Protein AF-A0A6G2VED4-F1 (afdb_monomer_lite)

Secondary structure (DSSP, 8-state):
-HHHHHHHHHHHHHHHHHHHHHHHHH-SSHHHHHHHHHHHHHHHHHHHHHHHHHHHHHHHHHHHHHHHHHHHHHHHHHHHHHH--

Sequence (85 aa):
MARDYDSQLLESVGVRRRRMRDALLFGTGRARR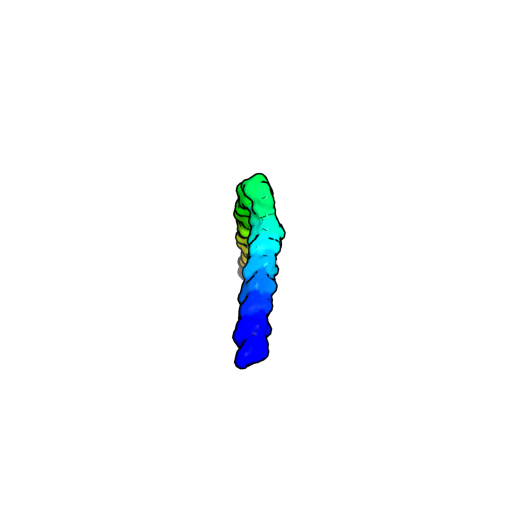TADERLGKVFAGIAITAVLCAGCVGWSFLQHTLDKQKAEQEKQQRQYQQYNR

Radius of gyration: 31.63 Å; chains: 1; bounding box: 50×41×84 Å

Foldseek 3Di:
DVVVVVVVVCVVVVVVVVVVVCCVQQNDPPSNVVNVVVVVVVVVVVVVVVVVVVVVVVVVVVVVVVVVVVVVVVVVVVVVVVVVD

pLDDT: mean 79.05, std 10.4, range [56.0, 96.12]

Structure (mmCIF, N/CA/C/O backbone):
data_AF-A0A6G2VED4-F1
#
_entry.id   AF-A0A6G2VED4-F1
#
loop_
_atom_site.group_PDB
_atom_site.id
_atom_site.type_symbol
_atom_site.label_atom_id
_atom_site.label_alt_id
_atom_site.label_comp_id
_atom_site.label_asym_id
_atom_site.label_entity_id
_atom_site.label_seq_id
_atom_site.pdbx_PDB_ins_code
_atom_site.Cartn_x
_atom_site.Cartn_y
_atom_site.Cartn_z
_atom_site.occupancy
_atom_site.B_iso_or_equiv
_atom_site.auth_seq_id
_atom_site.auth_comp_id
_atom_site.auth_asym_id
_atom_site.auth_atom_id
_atom_site.pdbx_PDB_model_num
ATOM 1 N N . MET A 1 1 ? 15.074 -34.419 -37.301 1.00 57.31 1 MET A N 1
ATOM 2 C CA . MET A 1 1 ? 15.324 -33.222 -38.131 1.00 57.31 1 MET A CA 1
ATOM 3 C C . MET A 1 1 ? 14.175 -32.209 -38.132 1.00 57.31 1 MET A C 1
ATOM 5 O O . MET A 1 1 ? 14.464 -31.036 -37.976 1.00 57.31 1 MET A O 1
ATOM 9 N N . ALA A 1 2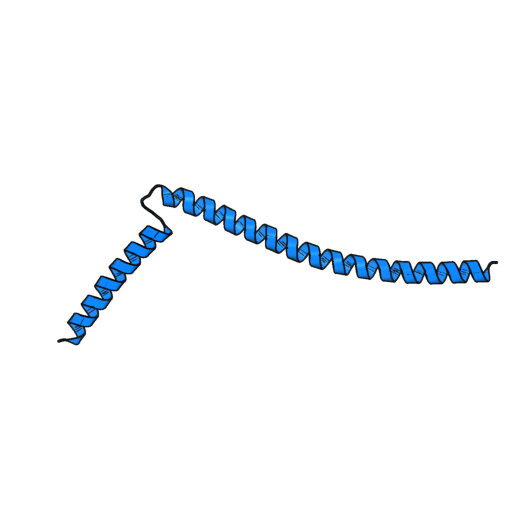 ? 12.891 -32.593 -38.244 1.00 61.81 2 ALA A N 1
ATOM 10 C CA . ALA A 1 2 ? 11.775 -31.623 -38.188 1.00 61.81 2 ALA A CA 1
ATOM 11 C C . ALA A 1 2 ? 11.532 -30.999 -36.790 1.00 61.81 2 ALA A C 1
ATOM 13 O O . ALA A 1 2 ? 11.123 -29.846 -36.691 1.00 61.81 2 ALA A O 1
ATOM 14 N N . ARG A 1 3 ? 11.835 -31.729 -35.703 1.00 67.44 3 ARG A N 1
ATOM 15 C CA . ARG A 1 3 ? 11.717 -31.224 -34.317 1.00 67.44 3 ARG A CA 1
ATOM 16 C C . ARG A 1 3 ? 12.658 -30.059 -34.013 1.00 67.44 3 ARG A C 1
ATOM 18 O O . ARG A 1 3 ? 12.270 -29.149 -33.290 1.00 67.44 3 ARG A O 1
ATOM 25 N N . ASP A 1 4 ? 13.868 -30.071 -34.561 1.00 71.50 4 ASP A N 1
ATOM 26 C CA . ASP A 1 4 ? 14.869 -29.025 -34.317 1.00 71.50 4 ASP A CA 1
ATOM 27 C C . ASP A 1 4 ? 14.494 -27.703 -35.002 1.00 71.50 4 ASP A C 1
ATOM 29 O O . ASP A 1 4 ? 14.818 -26.625 -34.508 1.00 71.50 4 ASP A O 1
ATOM 33 N N . TYR A 1 5 ? 13.756 -27.785 -36.114 1.00 71.19 5 TYR A N 1
ATOM 34 C CA . TYR A 1 5 ? 13.200 -26.628 -36.817 1.00 71.19 5 TYR A CA 1
ATOM 35 C C . TYR A 1 5 ? 12.060 -25.973 -36.032 1.00 71.19 5 TYR A C 1
ATOM 37 O O . TYR A 1 5 ? 12.037 -24.753 -35.883 1.00 71.19 5 TYR A O 1
ATOM 45 N N . ASP A 1 6 ? 11.149 -26.779 -35.484 1.00 80.75 6 ASP A N 1
ATOM 46 C CA . ASP A 1 6 ? 10.043 -26.282 -34.659 1.00 80.75 6 ASP A CA 1
ATOM 47 C C . ASP A 1 6 ? 10.552 -25.702 -33.328 1.00 80.75 6 ASP A C 1
ATOM 49 O O . ASP A 1 6 ? 10.104 -24.654 -32.871 1.00 80.75 6 ASP A O 1
ATOM 53 N N . SER A 1 7 ? 11.596 -26.308 -32.759 1.00 79.44 7 SER A N 1
ATOM 54 C CA . SER A 1 7 ? 12.263 -25.801 -31.551 1.00 79.44 7 SER A CA 1
ATOM 55 C C . SER A 1 7 ? 12.928 -24.437 -31.789 1.00 79.44 7 SER A C 1
ATOM 57 O O . SER A 1 7 ? 12.789 -23.533 -30.966 1.00 79.44 7 SER A O 1
ATOM 59 N N . GLN A 1 8 ? 13.585 -24.246 -32.941 1.00 74.31 8 GLN A N 1
ATOM 60 C CA . GLN A 1 8 ? 14.158 -22.951 -33.340 1.00 74.31 8 GLN A CA 1
ATOM 61 C C . GLN A 1 8 ? 13.082 -21.894 -33.640 1.00 74.31 8 GLN A C 1
ATOM 63 O O . GLN A 1 8 ? 13.244 -20.714 -33.310 1.00 74.31 8 GLN A O 1
ATOM 68 N N . LEU A 1 9 ? 11.953 -22.302 -34.226 1.00 79.44 9 LEU A N 1
ATOM 69 C CA . LEU A 1 9 ? 10.790 -21.435 -34.411 1.00 79.44 9 LEU A CA 1
ATOM 70 C C . LEU A 1 9 ? 10.222 -20.987 -33.061 1.00 79.44 9 LEU A C 1
ATOM 72 O O . LEU A 1 9 ? 10.042 -19.790 -32.844 1.00 79.44 9 LEU A O 1
ATOM 76 N N . LEU A 1 10 ? 10.025 -21.904 -32.118 1.00 83.00 10 LEU A N 1
ATOM 77 C CA . LEU A 1 10 ? 9.500 -21.579 -30.792 1.00 83.00 10 LEU A CA 1
ATOM 78 C C . LEU A 1 10 ? 10.443 -20.668 -29.991 1.00 83.00 10 LEU A C 1
ATOM 80 O O . LEU A 1 10 ? 9.972 -19.706 -29.376 1.00 83.00 10 LEU A O 1
ATOM 84 N N . GLU A 1 11 ? 11.760 -20.890 -30.051 1.00 79.12 11 GLU A N 1
ATOM 85 C CA . GLU A 1 11 ? 12.739 -19.986 -29.432 1.00 79.12 11 GLU A CA 1
ATOM 86 C C . GLU A 1 11 ? 12.692 -18.580 -30.047 1.00 79.12 11 GLU A C 1
ATOM 88 O O . GLU A 1 11 ? 12.594 -17.581 -29.328 1.00 79.12 11 GLU A O 1
ATOM 93 N N . SER A 1 12 ? 12.696 -18.475 -31.379 1.00 81.00 12 SER A N 1
ATOM 94 C CA . SER A 1 12 ? 12.724 -17.176 -32.064 1.00 81.00 12 SER A CA 1
ATOM 9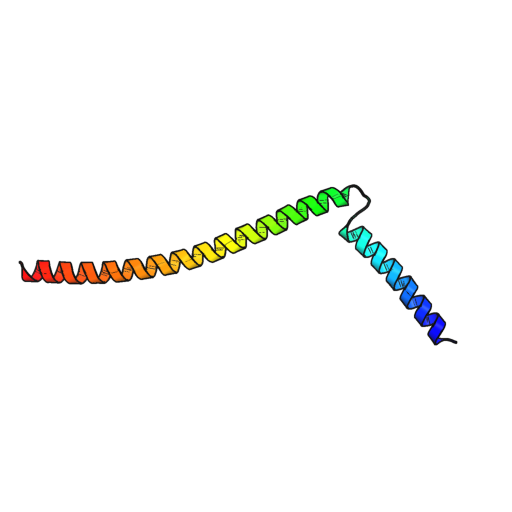5 C C . SER A 1 12 ? 11.450 -16.349 -31.825 1.00 81.00 12 SER A C 1
ATOM 97 O O . SER A 1 12 ? 11.520 -15.138 -31.566 1.00 81.00 12 SER A O 1
ATOM 99 N N . VAL A 1 13 ? 10.276 -16.994 -31.831 1.00 83.94 13 VAL A N 1
ATOM 100 C CA . VAL A 1 13 ? 8.988 -16.346 -31.545 1.00 83.94 13 VAL A CA 1
ATOM 101 C C . VAL A 1 13 ? 8.911 -15.963 -30.067 1.00 83.94 13 VAL A C 1
ATOM 103 O O . VAL A 1 13 ? 8.452 -14.863 -29.745 1.00 83.94 13 VAL A O 1
ATOM 106 N N . GLY A 1 14 ? 9.422 -16.814 -29.171 1.00 83.69 14 GLY A N 1
ATOM 107 C CA . GLY A 1 14 ? 9.536 -16.538 -27.741 1.00 83.69 14 GLY A CA 1
ATOM 108 C C . GLY A 1 14 ? 10.345 -15.272 -27.455 1.00 83.69 14 GLY A C 1
ATOM 109 O O . GLY A 1 14 ? 9.874 -14.386 -26.736 1.00 83.69 14 GLY A O 1
ATOM 110 N N . VAL A 1 15 ? 11.509 -15.120 -28.092 1.00 82.00 15 VAL A N 1
ATOM 111 C CA . VAL A 1 15 ? 12.366 -13.929 -27.958 1.00 82.00 15 VAL A CA 1
ATOM 112 C C . VAL A 1 15 ? 11.677 -12.680 -28.506 1.00 82.00 15 VAL A C 1
ATOM 114 O O . VAL A 1 15 ? 11.717 -11.628 -27.861 1.00 82.00 15 VAL A O 1
ATOM 117 N N . ARG A 1 16 ? 10.989 -12.773 -29.653 1.00 79.50 16 ARG A N 1
ATOM 118 C CA . ARG A 1 16 ? 10.248 -11.636 -30.223 1.00 79.50 16 ARG A CA 1
ATOM 119 C C . ARG A 1 16 ? 9.091 -11.208 -29.325 1.00 79.50 16 ARG A C 1
ATOM 121 O O . ARG A 1 16 ? 8.931 -10.014 -29.077 1.00 79.50 16 ARG A O 1
ATOM 128 N N . ARG A 1 17 ? 8.325 -12.160 -28.783 1.00 84.25 17 ARG A N 1
ATOM 129 C CA . ARG A 1 17 ? 7.238 -11.881 -27.830 1.00 84.25 17 ARG A CA 1
ATOM 130 C C . ARG A 1 17 ? 7.768 -11.261 -26.546 1.00 84.25 17 ARG A C 1
ATOM 132 O O . ARG A 1 17 ? 7.152 -10.335 -26.030 1.00 84.25 17 ARG A O 1
ATOM 139 N N . ARG A 1 18 ? 8.908 -11.745 -26.050 1.00 76.81 18 ARG A N 1
ATOM 140 C CA . ARG A 1 18 ? 9.551 -11.223 -24.843 1.00 76.81 18 ARG A CA 1
ATOM 141 C C . ARG A 1 18 ? 10.069 -9.803 -25.054 1.00 76.81 18 ARG A C 1
ATOM 143 O O . ARG A 1 18 ? 9.736 -8.938 -24.258 1.00 76.81 18 ARG A O 1
ATOM 150 N N . ARG A 1 19 ? 10.734 -9.521 -26.180 1.00 78.50 19 ARG A N 1
ATOM 151 C CA . ARG A 1 19 ? 11.154 -8.158 -26.557 1.00 78.50 19 ARG A CA 1
ATOM 152 C C . ARG A 1 19 ? 9.972 -7.209 -26.760 1.00 78.50 19 ARG A C 1
ATOM 154 O O . ARG A 1 19 ? 10.046 -6.069 -26.321 1.00 78.50 19 ARG A O 1
ATOM 161 N N . MET A 1 20 ? 8.877 -7.665 -27.380 1.00 80.56 20 MET A N 1
ATOM 162 C CA . MET A 1 20 ? 7.655 -6.858 -27.513 1.00 80.56 20 MET A CA 1
ATOM 163 C C . MET A 1 20 ? 6.983 -6.608 -26.160 1.00 80.56 20 MET A C 1
ATOM 165 O O . MET A 1 20 ? 6.531 -5.497 -25.911 1.00 80.56 20 MET A O 1
ATOM 169 N N . ARG A 1 21 ? 6.947 -7.606 -25.267 1.00 76.88 21 ARG A N 1
ATOM 170 C CA . ARG A 1 21 ? 6.446 -7.438 -23.895 1.00 76.88 21 ARG A CA 1
ATOM 171 C C . ARG A 1 21 ? 7.304 -6.473 -23.099 1.00 76.88 21 ARG A C 1
ATOM 173 O O . ARG A 1 21 ? 6.745 -5.610 -22.443 1.00 76.88 21 ARG A O 1
ATOM 180 N N . ASP A 1 22 ? 8.622 -6.578 -23.187 1.00 70.88 22 ASP A N 1
ATOM 181 C CA . ASP A 1 22 ? 9.515 -5.648 -22.505 1.00 70.88 22 ASP A CA 1
ATOM 182 C C . ASP A 1 22 ? 9.373 -4.235 -23.089 1.00 70.88 22 ASP A C 1
ATOM 184 O O . ASP A 1 22 ? 9.335 -3.268 -22.341 1.00 70.88 22 ASP A O 1
ATOM 188 N N . ALA A 1 23 ? 9.178 -4.088 -24.401 1.00 70.38 23 ALA A N 1
ATOM 189 C CA . ALA A 1 23 ? 8.888 -2.792 -25.012 1.00 70.38 23 ALA A CA 1
ATOM 190 C C . ALA A 1 23 ? 7.502 -2.235 -24.631 1.00 70.38 23 ALA A C 1
ATOM 192 O O . ALA A 1 23 ? 7.364 -1.026 -24.496 1.00 70.38 23 ALA A O 1
ATOM 193 N N . LEU A 1 24 ? 6.485 -3.076 -24.426 1.00 69.12 24 LEU A N 1
ATOM 194 C CA . LEU A 1 24 ? 5.157 -2.642 -23.967 1.00 69.12 24 LEU A CA 1
ATOM 195 C C . LEU A 1 24 ? 5.139 -2.302 -22.472 1.00 69.12 24 LEU A C 1
ATOM 197 O O . LEU A 1 24 ? 4.506 -1.329 -22.077 1.00 69.12 24 LEU A O 1
ATOM 201 N N . LEU A 1 25 ? 5.836 -3.087 -21.650 1.00 66.56 25 LEU A N 1
ATOM 202 C CA . LEU A 1 25 ? 5.905 -2.898 -20.200 1.00 66.56 25 LEU A CA 1
ATOM 203 C C . LEU A 1 25 ? 6.862 -1.764 -19.810 1.00 66.56 25 LEU A C 1
ATOM 205 O O . LEU A 1 25 ? 6.609 -1.074 -18.828 1.00 66.56 25 LEU A O 1
ATOM 209 N N . PHE A 1 26 ? 7.936 -1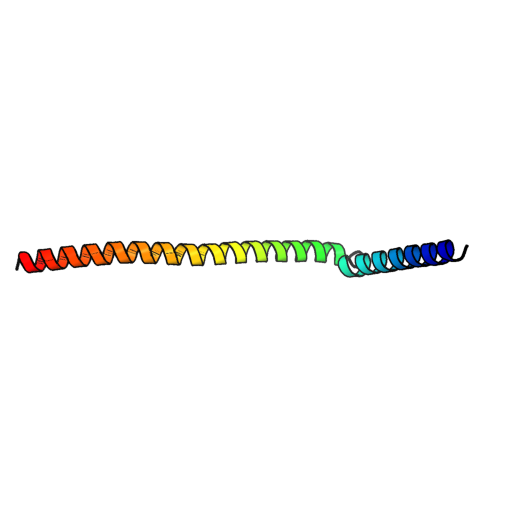.543 -20.575 1.00 62.75 26 PHE A N 1
ATOM 210 C CA . PHE A 1 26 ? 8.973 -0.560 -20.245 1.00 62.75 26 PHE A CA 1
ATOM 211 C C . PHE A 1 26 ? 9.088 0.614 -21.235 1.00 62.75 26 PHE A C 1
ATOM 213 O O . PHE A 1 26 ? 9.701 1.627 -20.893 1.00 62.75 26 PHE A O 1
ATOM 220 N N . GLY A 1 27 ? 8.489 0.530 -22.427 1.00 63.72 27 GLY A N 1
ATOM 221 C CA . GLY A 1 27 ? 8.485 1.588 -23.444 1.00 63.72 27 GLY A CA 1
ATOM 222 C C . GLY A 1 27 ? 9.866 1.996 -23.983 1.00 63.72 27 GLY A C 1
ATOM 223 O O . GLY A 1 27 ? 10.921 1.600 -23.488 1.00 63.72 27 GLY A O 1
ATOM 224 N N . THR A 1 28 ? 9.878 2.830 -25.027 1.00 58.38 28 THR A N 1
ATOM 225 C CA . THR A 1 28 ? 11.096 3.335 -25.686 1.00 58.38 28 THR A CA 1
ATOM 226 C C . THR A 1 28 ? 11.804 4.386 -24.818 1.00 58.38 28 THR A C 1
ATOM 228 O O . THR A 1 28 ? 11.661 5.583 -25.040 1.00 58.38 28 THR A O 1
ATOM 231 N N . GLY A 1 29 ? 12.522 3.970 -23.771 1.00 56.00 29 GLY A N 1
ATOM 232 C CA . GLY A 1 29 ? 13.497 4.773 -23.005 1.00 56.00 29 GLY A CA 1
ATOM 233 C C . GLY A 1 29 ? 12.960 5.925 -22.132 1.00 56.00 29 GLY A C 1
ATOM 234 O O . GLY A 1 29 ? 13.407 6.084 -20.999 1.00 56.00 29 GLY A O 1
ATOM 235 N N . ARG A 1 30 ? 11.988 6.716 -22.604 1.00 56.50 30 ARG A N 1
ATOM 236 C CA . ARG A 1 30 ? 11.384 7.849 -21.880 1.00 56.50 30 ARG A CA 1
ATOM 237 C C . ARG A 1 30 ? 10.207 7.425 -21.005 1.00 56.50 30 ARG A C 1
ATOM 239 O O . ARG A 1 30 ? 10.076 7.920 -19.893 1.00 56.50 30 ARG A O 1
ATOM 246 N N . ALA A 1 31 ? 9.427 6.449 -21.467 1.00 57.91 31 ALA A N 1
ATOM 247 C CA . ALA A 1 31 ? 8.343 5.851 -20.693 1.00 57.91 31 ALA A CA 1
ATOM 248 C C . ALA A 1 31 ? 8.848 5.019 -19.505 1.00 57.91 31 ALA A C 1
ATOM 250 O O . ALA A 1 31 ? 8.144 4.925 -18.512 1.00 57.91 31 ALA A O 1
ATOM 251 N N . ARG A 1 32 ? 10.076 4.484 -19.552 1.00 59.50 32 ARG A N 1
ATOM 252 C CA . ARG A 1 32 ? 10.633 3.633 -18.488 1.00 59.50 32 ARG A CA 1
ATOM 253 C C . ARG A 1 32 ? 10.761 4.365 -17.150 1.00 59.50 32 ARG A C 1
ATOM 255 O O . ARG A 1 32 ? 10.303 3.863 -16.134 1.00 59.50 32 ARG A O 1
ATOM 262 N N . ARG A 1 33 ? 11.272 5.604 -17.169 1.00 61.62 33 ARG A N 1
ATOM 263 C CA . ARG A 1 33 ? 11.343 6.460 -15.968 1.00 61.62 33 ARG A CA 1
ATOM 264 C C . ARG A 1 33 ? 9.961 6.832 -15.438 1.00 61.62 33 ARG A C 1
ATOM 266 O O . ARG A 1 33 ? 9.737 6.830 -14.235 1.00 61.62 33 ARG A O 1
ATOM 273 N N . THR A 1 34 ? 9.027 7.147 -16.334 1.00 61.47 34 THR A N 1
ATOM 274 C CA . THR A 1 34 ? 7.666 7.529 -15.937 1.00 61.47 34 THR A CA 1
ATOM 275 C C . THR A 1 34 ? 6.849 6.330 -15.459 1.00 61.47 34 THR A C 1
ATOM 277 O O . THR A 1 34 ? 5.985 6.502 -14.607 1.00 61.47 34 THR A O 1
ATOM 280 N N . ALA A 1 35 ? 7.104 5.135 -15.994 1.00 63.97 35 ALA A N 1
ATOM 281 C CA . ALA A 1 35 ? 6.470 3.888 -15.593 1.00 63.97 35 ALA A CA 1
ATOM 282 C C . ALA A 1 35 ? 6.937 3.474 -14.200 1.00 63.97 35 ALA A C 1
ATOM 284 O O . ALA A 1 35 ? 6.080 3.256 -13.356 1.00 63.97 35 ALA A O 1
ATOM 285 N N . ASP A 1 36 ? 8.243 3.473 -13.918 1.00 67.94 36 ASP A N 1
ATOM 286 C CA . ASP A 1 36 ? 8.747 3.175 -12.569 1.00 67.94 36 ASP A CA 1
ATOM 287 C C . ASP A 1 36 ? 8.194 4.159 -11.528 1.00 67.94 36 ASP A C 1
ATOM 289 O O . ASP A 1 36 ? 7.744 3.753 -10.456 1.00 67.94 36 ASP A O 1
ATOM 293 N N . GLU A 1 37 ? 8.115 5.451 -11.859 1.00 72.50 37 GLU A N 1
ATOM 294 C CA . GLU A 1 37 ? 7.579 6.441 -10.925 1.00 72.50 37 GLU A CA 1
ATOM 295 C C . GLU A 1 37 ? 6.054 6.346 -10.739 1.00 72.50 37 GLU A C 1
ATOM 297 O O . GLU A 1 37 ? 5.535 6.548 -9.638 1.00 72.50 37 GLU A O 1
ATOM 302 N N . ARG A 1 38 ? 5.309 6.009 -11.799 1.00 73.31 38 ARG A N 1
ATOM 303 C CA . ARG A 1 38 ? 3.863 5.753 -11.708 1.00 73.31 38 ARG A CA 1
ATOM 304 C C . ARG A 1 38 ? 3.571 4.445 -10.975 1.00 73.31 38 ARG A C 1
ATOM 306 O O . ARG A 1 38 ? 2.653 4.424 -10.164 1.00 73.31 38 ARG A O 1
ATOM 313 N N . LEU A 1 39 ? 4.352 3.391 -11.204 1.00 80.81 39 LEU A N 1
ATOM 314 C CA . LEU A 1 39 ? 4.238 2.115 -10.498 1.00 80.81 39 LEU A CA 1
ATOM 315 C C . LEU A 1 39 ? 4.517 2.303 -9.005 1.00 80.81 39 LEU A C 1
ATOM 317 O O . LEU A 1 39 ? 3.722 1.842 -8.191 1.00 80.81 39 LEU A O 1
ATOM 321 N N . GLY A 1 40 ? 5.552 3.066 -8.637 1.00 80.06 40 GLY A N 1
ATOM 322 C CA . GLY A 1 40 ? 5.811 3.436 -7.242 1.00 80.06 40 GLY A CA 1
ATOM 323 C C . GLY A 1 40 ? 4.619 4.146 -6.588 1.00 80.06 40 GLY A C 1
ATOM 324 O O . GLY A 1 40 ? 4.216 3.784 -5.483 1.00 80.06 40 GLY A O 1
ATOM 325 N N . LYS A 1 41 ? 3.983 5.091 -7.298 1.00 84.44 41 LYS A N 1
ATOM 326 C CA . LYS A 1 41 ? 2.764 5.778 -6.826 1.00 84.44 41 LYS A CA 1
ATOM 327 C C . LYS A 1 41 ? 1.565 4.830 -6.692 1.00 84.44 41 LYS A C 1
ATOM 329 O O . LYS A 1 41 ? 0.794 4.975 -5.749 1.00 84.44 41 LYS A O 1
ATOM 334 N N . VAL A 1 42 ? 1.422 3.841 -7.577 1.00 89.94 42 VAL A N 1
ATOM 335 C CA . VAL A 1 42 ? 0.369 2.813 -7.482 1.00 89.94 42 VAL A CA 1
ATOM 336 C C . VAL A 1 42 ? 0.585 1.913 -6.266 1.00 89.94 42 VAL A C 1
ATOM 338 O O . VAL A 1 42 ? -0.352 1.715 -5.498 1.00 89.94 42 VAL A O 1
ATOM 341 N N . PHE A 1 43 ? 1.805 1.420 -6.037 1.00 88.88 43 PHE A N 1
ATOM 342 C CA . PHE A 1 43 ? 2.115 0.616 -4.849 1.00 88.88 43 PHE A CA 1
ATOM 343 C C . PHE A 1 43 ? 1.909 1.404 -3.553 1.00 88.88 43 PHE A C 1
ATOM 345 O O . PHE A 1 43 ? 1.317 0.879 -2.611 1.00 88.88 43 PHE A O 1
ATOM 352 N N . ALA A 1 44 ? 2.326 2.673 -3.522 1.00 91.12 44 ALA A N 1
ATOM 353 C CA . ALA A 1 44 ? 2.059 3.562 -2.395 1.00 91.12 44 ALA A CA 1
ATOM 354 C C . ALA A 1 44 ? 0.550 3.757 -2.170 1.00 91.12 44 ALA A C 1
ATOM 356 O O . ALA A 1 44 ? 0.083 3.666 -1.037 1.00 91.12 44 ALA A O 1
ATOM 357 N N . GLY A 1 45 ? -0.226 3.952 -3.241 1.00 93.12 45 GLY A N 1
ATOM 358 C CA . GLY A 1 45 ? -1.685 4.041 -3.173 1.00 93.12 45 GLY A CA 1
ATOM 359 C C . GLY A 1 45 ? -2.321 2.776 -2.596 1.00 93.12 45 GLY A C 1
ATOM 360 O O . GLY A 1 45 ? -3.101 2.868 -1.655 1.00 93.12 45 GLY A O 1
ATOM 361 N N . ILE A 1 46 ? -1.929 1.597 -3.090 1.00 94.94 46 ILE A N 1
ATOM 362 C CA . ILE A 1 46 ? -2.417 0.302 -2.588 1.00 94.94 46 ILE A CA 1
ATOM 363 C C . ILE A 1 46 ? -2.093 0.140 -1.100 1.00 94.94 46 ILE A C 1
ATOM 365 O O . ILE A 1 46 ? -2.963 -0.270 -0.334 1.00 94.94 46 ILE A O 1
ATOM 369 N N . ALA A 1 47 ? -0.876 0.492 -0.676 1.00 94.88 47 ALA A N 1
ATOM 370 C CA . ALA A 1 47 ? -0.486 0.430 0.729 1.00 94.88 47 ALA A CA 1
ATOM 371 C C . ALA A 1 47 ? -1.362 1.344 1.602 1.00 94.88 47 ALA A C 1
ATOM 373 O O . ALA A 1 47 ? -1.873 0.902 2.630 1.00 94.88 47 ALA A O 1
ATOM 374 N N . ILE A 1 48 ? -1.606 2.587 1.169 1.00 95.88 48 ILE A N 1
ATOM 375 C CA . ILE A 1 48 ? -2.483 3.532 1.878 1.00 95.88 48 ILE A CA 1
ATOM 376 C C . ILE A 1 48 ? -3.914 2.989 1.960 1.00 95.88 48 ILE A C 1
ATOM 378 O O . ILE A 1 48 ? -4.508 2.988 3.037 1.00 95.88 48 ILE A O 1
ATOM 382 N N . THR A 1 49 ? -4.471 2.493 0.852 1.00 95.81 49 THR A N 1
ATOM 383 C CA . THR A 1 49 ? -5.824 1.920 0.826 1.00 95.81 49 THR A CA 1
ATOM 384 C C . THR A 1 49 ? -5.938 0.695 1.733 1.00 95.81 49 THR A C 1
ATOM 386 O O . THR A 1 49 ? -6.930 0.559 2.447 1.00 95.81 49 THR A O 1
ATOM 389 N N . ALA A 1 50 ? -4.923 -0.173 1.756 1.00 96.00 50 ALA A N 1
ATOM 390 C CA . ALA A 1 50 ? -4.891 -1.342 2.630 1.00 96.00 50 ALA A CA 1
ATOM 391 C C . ALA A 1 50 ? -4.885 -0.943 4.115 1.00 96.00 50 ALA A C 1
ATOM 393 O O . ALA A 1 50 ? -5.673 -1.479 4.896 1.00 96.00 50 ALA A O 1
ATOM 394 N N . VAL A 1 51 ? -4.055 0.036 4.494 1.00 95.62 51 VAL A N 1
ATOM 395 C CA . VAL A 1 51 ? -3.998 0.561 5.868 1.00 95.62 51 VAL A CA 1
ATOM 396 C C . VAL A 1 51 ? -5.316 1.226 6.262 1.00 95.62 51 VAL A C 1
ATOM 398 O O . VAL A 1 51 ? -5.818 0.966 7.352 1.00 95.62 51 VAL A O 1
ATOM 401 N N . LEU A 1 52 ? -5.910 2.037 5.381 1.00 96.12 52 LEU A N 1
ATOM 402 C CA . LEU A 1 52 ? -7.213 2.661 5.625 1.00 96.12 52 LEU A CA 1
ATOM 403 C C . LEU A 1 52 ? -8.307 1.614 5.849 1.00 96.12 52 LEU A C 1
ATOM 405 O O . LEU A 1 52 ? -9.065 1.720 6.810 1.00 96.12 52 LEU A O 1
ATOM 409 N N . CYS A 1 53 ? -8.360 0.582 5.005 1.00 89.56 53 CYS A N 1
ATOM 410 C CA . CYS A 1 53 ? -9.337 -0.494 5.137 1.00 89.56 53 CYS A CA 1
ATOM 411 C C . CYS A 1 53 ? -9.176 -1.235 6.477 1.00 89.56 53 CYS A C 1
ATOM 413 O O . CYS A 1 53 ? -10.147 -1.393 7.218 1.00 89.56 53 CYS A O 1
ATOM 415 N N . ALA A 1 54 ? -7.944 -1.602 6.846 1.00 92.88 54 ALA A N 1
ATOM 416 C CA . ALA A 1 54 ? -7.656 -2.228 8.137 1.00 92.88 54 ALA A CA 1
ATOM 417 C C . ALA A 1 54 ? -8.009 -1.312 9.327 1.00 92.88 54 ALA A C 1
ATOM 419 O O . ALA A 1 54 ? -8.585 -1.769 10.316 1.00 92.88 54 ALA A O 1
ATOM 420 N N . GLY A 1 55 ? -7.721 -0.013 9.211 1.00 93.94 55 GLY A N 1
ATOM 421 C CA . GLY A 1 55 ? -8.054 0.993 10.218 1.00 93.94 55 GLY A CA 1
ATOM 422 C C . GLY A 1 55 ? -9.562 1.138 10.444 1.00 93.94 55 GLY A C 1
ATOM 423 O O . GLY A 1 55 ? -10.009 1.148 11.591 1.00 93.94 55 GLY A O 1
ATOM 424 N N . CYS A 1 56 ? -10.363 1.178 9.374 1.00 89.75 56 CYS A N 1
ATOM 425 C CA . CYS A 1 56 ? -11.826 1.263 9.468 1.00 89.75 56 CYS A CA 1
ATOM 426 C C . CYS A 1 56 ? -12.443 0.055 10.190 1.00 89.75 56 CYS A C 1
ATOM 428 O O . CYS A 1 56 ? -13.348 0.214 11.016 1.00 89.75 56 CYS A O 1
ATOM 430 N N . VAL A 1 57 ? -11.942 -1.152 9.909 1.00 90.06 57 VAL A N 1
ATOM 431 C CA . VAL A 1 57 ? -12.412 -2.376 10.575 1.00 90.06 57 VAL A CA 1
ATOM 432 C C . VAL A 1 57 ? -12.028 -2.367 12.059 1.00 90.06 57 VAL A C 1
ATOM 434 O O . VAL A 1 57 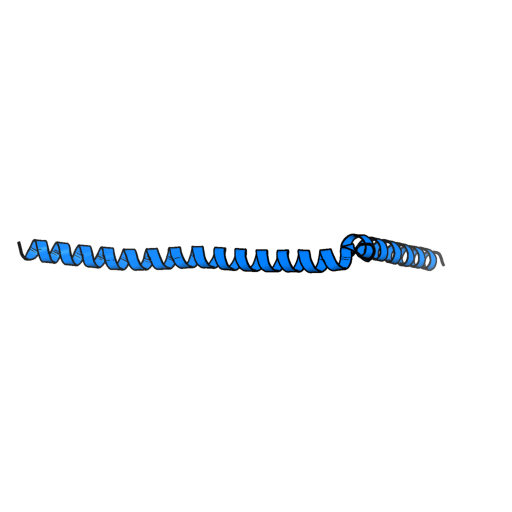? -12.862 -2.677 12.910 1.00 90.06 57 VAL A O 1
ATOM 437 N N . GLY A 1 58 ? -10.804 -1.937 12.387 1.00 87.81 58 GLY A N 1
ATOM 438 C CA . GLY A 1 58 ? -10.346 -1.805 13.773 1.00 87.81 58 GLY A CA 1
ATOM 439 C C . GLY A 1 58 ? -11.170 -0.805 14.592 1.00 87.81 58 GLY A C 1
ATOM 440 O O . GLY A 1 58 ? -11.553 -1.105 15.724 1.00 87.81 58 GLY A O 1
ATOM 441 N N . TRP A 1 59 ? -11.513 0.350 14.010 1.00 89.38 59 TRP A N 1
ATOM 442 C CA . TRP A 1 59 ? -12.333 1.370 14.675 1.00 89.38 59 TRP A CA 1
ATOM 443 C C . TRP A 1 59 ? -13.736 0.860 15.023 1.00 89.38 59 TRP A C 1
ATOM 445 O O . TRP A 1 59 ? -14.228 1.088 16.128 1.00 89.38 59 TRP A O 1
ATOM 455 N N . SER A 1 60 ? -14.357 0.105 14.111 1.00 83.88 60 SER A N 1
ATOM 456 C CA . SER A 1 60 ? -15.693 -0.466 14.332 1.00 83.88 60 SER A CA 1
ATOM 457 C C . SER A 1 60 ? -15.718 -1.444 15.512 1.00 83.88 60 SER A C 1
ATOM 459 O O . SER A 1 60 ? -16.658 -1.441 16.307 1.00 83.88 60 SER A O 1
ATOM 461 N N 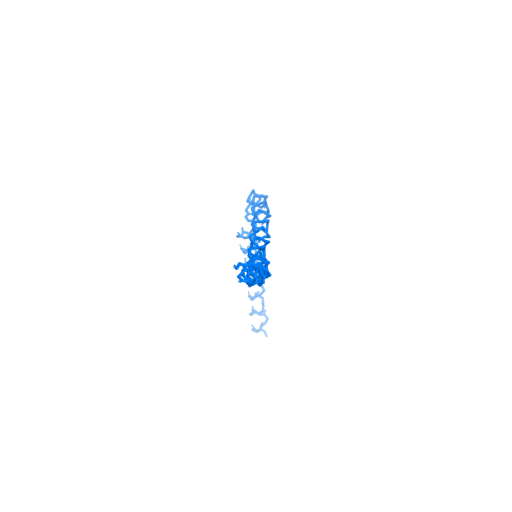. PHE A 1 61 ? -14.664 -2.250 15.671 1.00 84.44 61 PHE A N 1
ATOM 462 C CA . PHE A 1 61 ? -14.543 -3.176 16.798 1.00 84.44 61 PHE A CA 1
ATOM 463 C C . PHE A 1 61 ? -14.340 -2.447 18.135 1.00 84.44 61 PHE A C 1
ATOM 465 O O . PHE A 1 61 ? -14.935 -2.814 19.156 1.00 84.44 61 PHE A O 1
ATOM 472 N N . LEU A 1 62 ? -13.528 -1.388 18.124 1.00 83.44 62 LEU A N 1
ATOM 473 C CA . LEU A 1 62 ? -13.223 -0.603 19.315 1.00 83.44 62 LEU A CA 1
ATOM 474 C C . LEU A 1 62 ? -14.463 0.143 19.826 1.00 83.44 62 LEU A C 1
ATOM 476 O O . LEU A 1 62 ? -14.776 0.080 21.016 1.00 83.44 62 LEU A O 1
ATOM 480 N N . GLN A 1 63 ? -15.219 0.763 18.916 1.00 84.44 63 GLN A N 1
ATOM 481 C CA . GLN A 1 63 ? -16.464 1.458 19.237 1.00 84.44 63 GLN A CA 1
ATOM 482 C C . GLN A 1 63 ? -17.502 0.503 19.842 1.00 84.44 63 GLN A C 1
ATOM 484 O O . GLN A 1 63 ? -18.068 0.788 20.894 1.00 84.44 63 GLN A O 1
ATOM 489 N N . HIS A 1 64 ? -17.685 -0.682 19.248 1.00 77.50 64 HIS A N 1
ATOM 490 C CA . HIS A 1 64 ? -18.650 -1.662 19.747 1.00 77.50 64 HIS A CA 1
ATOM 491 C C . HIS A 1 64 ? -18.329 -2.157 21.168 1.00 77.50 64 HIS A C 1
ATOM 493 O O . HIS A 1 64 ? -19.234 -2.408 21.967 1.00 77.50 64 HIS A O 1
ATOM 499 N N . THR A 1 65 ? -17.042 -2.279 21.502 1.00 79.12 65 THR A N 1
ATOM 500 C CA . THR A 1 65 ? -16.602 -2.660 22.852 1.00 79.12 65 THR A CA 1
ATOM 501 C C . THR A 1 65 ? -16.837 -1.532 23.859 1.00 79.12 65 THR A C 1
ATOM 503 O O . THR A 1 65 ? -17.311 -1.787 24.968 1.00 79.12 65 THR A O 1
ATOM 506 N N . LEU A 1 66 ? -16.555 -0.284 23.474 1.00 82.62 66 LEU A N 1
ATOM 507 C CA . LEU A 1 66 ? -16.765 0.890 24.326 1.00 82.62 66 LEU A CA 1
ATOM 508 C C . LEU A 1 66 ? -18.251 1.140 24.615 1.00 82.62 66 LEU A C 1
ATOM 510 O O . LEU A 1 66 ? -18.613 1.449 25.751 1.00 82.62 66 LEU A O 1
ATOM 514 N N . ASP A 1 67 ? -19.117 0.956 23.620 1.00 82.31 67 ASP A N 1
ATOM 515 C CA . ASP A 1 67 ? -20.557 1.164 23.782 1.00 82.31 67 ASP A CA 1
ATOM 516 C C . ASP A 1 67 ? -21.194 0.108 24.694 1.00 82.31 67 ASP A C 1
ATOM 518 O O . ASP A 1 67 ? -22.075 0.433 25.490 1.00 82.31 67 ASP A O 1
ATOM 522 N N . LYS A 1 68 ? -20.704 -1.141 24.666 1.00 81.06 68 LYS A N 1
ATOM 523 C CA . LYS A 1 68 ? -21.139 -2.186 25.609 1.00 81.06 68 LYS A CA 1
ATOM 524 C C . LYS A 1 68 ? -20.828 -1.825 27.062 1.00 81.06 68 LYS A C 1
ATOM 526 O O . LYS A 1 68 ? -21.706 -1.936 27.912 1.00 81.06 68 LYS A O 1
ATOM 531 N N . GLN A 1 69 ? -19.613 -1.344 27.328 1.00 79.19 69 GLN A N 1
ATOM 532 C CA . GLN A 1 69 ? -19.185 -0.921 28.668 1.00 79.19 69 GLN A CA 1
ATOM 533 C C . GLN A 1 69 ? -20.024 0.259 29.184 1.00 79.19 69 GLN A C 1
ATOM 535 O O . GLN A 1 69 ? -20.492 0.250 30.324 1.00 79.19 69 GLN A O 1
ATOM 540 N N . LYS A 1 70 ? -20.276 1.259 28.328 1.00 82.88 70 LYS A N 1
ATOM 541 C CA . LYS A 1 70 ? -21.139 2.398 28.675 1.00 82.88 70 LYS A CA 1
ATOM 542 C C . LYS A 1 70 ? -22.577 1.974 28.954 1.00 82.88 70 LYS A C 1
ATOM 544 O O . LYS A 1 70 ? -23.164 2.442 29.925 1.00 82.88 70 LYS A O 1
ATOM 549 N N . ALA A 1 71 ? -23.132 1.073 28.144 1.00 83.19 71 ALA A N 1
ATOM 550 C CA . ALA A 1 71 ? -24.501 0.599 28.321 1.00 83.19 71 ALA A CA 1
ATOM 551 C C . ALA A 1 71 ? -24.697 -0.156 29.648 1.00 83.19 71 ALA A C 1
ATOM 553 O O . ALA A 1 71 ? -25.767 -0.068 30.252 1.00 83.19 71 ALA A O 1
ATOM 554 N N . GLU A 1 72 ? -23.687 -0.890 30.124 1.00 78.75 72 GLU A N 1
ATOM 555 C CA . GLU A 1 72 ? -23.733 -1.532 31.443 1.00 78.75 72 GLU A CA 1
ATOM 556 C C . GLU A 1 72 ? -23.603 -0.523 32.587 1.00 78.75 72 GLU A C 1
ATOM 558 O O . GLU A 1 72 ? -24.392 -0.583 33.534 1.00 78.75 72 GLU A O 1
ATOM 563 N N . GLN A 1 73 ? -22.697 0.454 32.475 1.00 79.88 73 GLN A N 1
ATOM 564 C CA . GLN A 1 73 ? -22.580 1.536 33.459 1.00 79.88 73 GLN A CA 1
ATOM 565 C C . GLN A 1 73 ? -23.863 2.359 33.576 1.00 79.88 73 GLN A C 1
ATOM 567 O O . GLN A 1 73 ? -24.305 2.637 34.688 1.00 79.88 73 GLN A O 1
ATOM 572 N N . GLU A 1 74 ? -24.496 2.717 32.457 1.00 82.88 74 GLU A N 1
ATOM 573 C CA . GLU A 1 74 ? -25.764 3.448 32.478 1.00 82.88 74 GLU A CA 1
ATOM 574 C C . GLU A 1 74 ? -26.876 2.634 33.137 1.00 82.88 74 GLU A C 1
ATOM 576 O O . GLU A 1 74 ? -27.673 3.187 33.892 1.00 82.88 74 GLU A O 1
ATOM 581 N N . LYS A 1 75 ? -26.937 1.318 32.899 1.00 83.06 75 LYS A N 1
ATOM 582 C CA . LYS A 1 75 ? -27.911 0.450 33.576 1.00 83.06 75 LYS A CA 1
ATOM 583 C C . LYS A 1 75 ? -27.678 0.423 35.083 1.00 83.06 75 LYS A C 1
ATOM 585 O O . LYS A 1 75 ? -28.639 0.586 35.832 1.00 83.06 75 LYS A O 1
ATOM 590 N N . GLN A 1 76 ? -26.427 0.277 35.518 1.00 80.00 76 GLN A N 1
ATOM 591 C CA . GLN A 1 76 ? -26.066 0.297 36.936 1.00 80.00 76 GLN A CA 1
ATOM 592 C C . GLN A 1 76 ? -26.373 1.650 37.585 1.00 80.00 76 GLN A C 1
ATOM 594 O O . GLN A 1 76 ? -26.963 1.693 38.662 1.00 80.00 76 GLN A O 1
ATOM 599 N N . GLN A 1 77 ? -26.044 2.757 36.916 1.00 82.25 77 GLN A N 1
ATOM 600 C CA . GLN A 1 77 ? -26.350 4.103 37.398 1.00 82.25 77 GLN A CA 1
ATOM 601 C C . GLN A 1 77 ? -27.852 4.361 37.464 1.00 82.25 77 GLN A C 1
ATOM 603 O O . GLN A 1 77 ? -28.320 4.929 38.448 1.00 82.25 77 GLN A O 1
ATOM 608 N N . ARG A 1 78 ? -28.623 3.922 36.461 1.00 84.25 78 ARG A N 1
ATOM 609 C CA . ARG A 1 78 ? -30.085 4.041 36.493 1.00 84.25 78 ARG A CA 1
ATOM 610 C C . ARG A 1 78 ? -30.690 3.215 37.618 1.00 84.25 78 ARG A C 1
ATOM 612 O O . ARG A 1 78 ? -31.569 3.721 38.302 1.00 84.25 78 ARG A O 1
ATOM 619 N N . GLN A 1 79 ? -30.202 1.999 37.859 1.00 82.12 79 GLN A N 1
ATOM 620 C CA . GLN A 1 79 ? -30.635 1.196 39.006 1.00 82.12 79 GLN A CA 1
ATOM 621 C C . GLN A 1 79 ? -30.274 1.855 40.337 1.00 82.12 79 GLN A C 1
ATOM 623 O O . GLN A 1 79 ? -31.106 1.887 41.236 1.00 82.12 79 GLN A O 1
ATOM 628 N N . TYR A 1 80 ? -29.072 2.419 40.459 1.00 78.94 80 TYR A N 1
ATOM 629 C CA . TYR A 1 80 ? -28.650 3.111 41.674 1.00 78.94 80 TYR A CA 1
ATOM 630 C C . TYR A 1 80 ? -29.471 4.382 41.924 1.00 78.94 80 TYR A C 1
ATOM 632 O O . TYR A 1 80 ? -29.922 4.617 43.040 1.00 78.94 80 TYR A O 1
ATOM 640 N N . GLN A 1 81 ? -29.737 5.177 40.883 1.00 81.06 81 GLN A N 1
ATOM 641 C CA . GLN A 1 81 ? -30.628 6.336 40.976 1.00 81.06 81 GLN A CA 1
ATOM 642 C C . GLN A 1 81 ? -32.061 5.940 41.321 1.00 81.06 81 GLN A C 1
ATOM 644 O O . GLN A 1 81 ? -32.717 6.659 42.061 1.00 81.06 81 GLN A O 1
ATOM 649 N N . GLN A 1 82 ? -32.550 4.825 40.783 1.00 79.56 82 GLN A N 1
ATOM 650 C CA . GLN A 1 82 ? -33.900 4.344 41.054 1.00 79.56 82 GLN A CA 1
ATOM 651 C C . GLN A 1 82 ? -34.026 3.728 42.453 1.00 79.56 82 GLN A C 1
ATOM 653 O O . GLN A 1 82 ? -35.096 3.790 43.038 1.00 79.56 82 GLN A O 1
ATOM 658 N N . TYR A 1 83 ? -32.946 3.161 42.995 1.00 76.38 83 TYR A N 1
ATOM 659 C CA . TYR A 1 83 ? -32.883 2.699 44.380 1.00 76.38 83 TYR A CA 1
ATOM 660 C C . TYR A 1 83 ? -32.795 3.861 45.379 1.00 76.38 83 TYR A C 1
ATOM 662 O O . TYR A 1 83 ? -33.347 3.786 46.469 1.00 76.38 83 TYR A O 1
ATOM 670 N N . ASN A 1 84 ? -32.090 4.934 45.013 1.00 80.19 84 ASN A N 1
ATOM 671 C CA . ASN A 1 84 ? -31.859 6.090 45.881 1.00 80.19 84 ASN A CA 1
ATOM 672 C C . ASN A 1 84 ? -32.930 7.192 45.740 1.00 80.19 84 ASN A C 1
ATOM 674 O O . ASN A 1 84 ? -32.714 8.314 46.203 1.00 80.19 84 ASN A O 1
ATOM 678 N N . ARG A 1 85 ? -34.040 6.902 45.056 1.00 69.88 85 ARG A N 1
ATOM 679 C CA . ARG A 1 85 ? -35.181 7.796 44.842 1.00 69.88 85 ARG A CA 1
ATOM 680 C C . ARG A 1 85 ? -36.420 7.206 45.495 1.00 69.88 85 ARG A C 1
ATOM 682 O O . ARG A 1 85 ? -37.194 8.012 46.052 1.00 69.88 85 ARG A O 1
#